Protein AF-A0A2X1NE59-F1 (afdb_monomer_lite)

pLDDT: mean 74.09, std 20.2, range [40.03, 96.31]

Structure (mmCIF, N/CA/C/O backbone):
data_AF-A0A2X1NE59-F1
#
_entry.id   AF-A0A2X1NE59-F1
#
loop_
_atom_site.group_PDB
_atom_site.id
_atom_site.type_symbol
_atom_site.label_atom_id
_atom_site.label_alt_id
_atom_site.label_comp_id
_atom_site.label_asym_id
_atom_site.label_entity_id
_atom_site.label_seq_id
_atom_site.pdbx_PDB_ins_code
_atom_site.Cartn_x
_atom_site.Cartn_y
_atom_site.Cartn_z
_atom_site.occupancy
_atom_site.B_iso_or_equiv
_atom_site.auth_seq_id
_atom_site.auth_comp_id
_atom_site.auth_asym_id
_atom_site.auth_atom_id
_atom_site.pdbx_PDB_model_num
ATOM 1 N N . MET A 1 1 ? 10.593 5.661 -18.685 1.00 69.38 1 MET A N 1
ATOM 2 C CA . MET A 1 1 ? 10.863 4.238 -18.380 1.00 69.38 1 MET A CA 1
ATOM 3 C C . MET A 1 1 ? 9.659 3.427 -18.828 1.00 69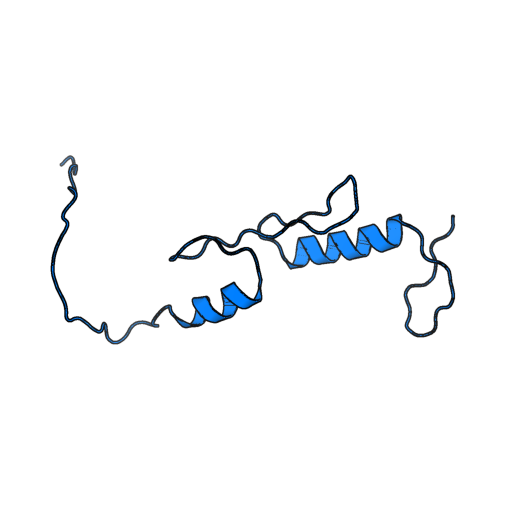.38 1 MET A C 1
ATOM 5 O O . MET A 1 1 ? 8.545 3.871 -18.578 1.00 69.38 1 MET A O 1
ATOM 9 N N . LYS A 1 2 ? 9.851 2.296 -19.514 1.00 86.00 2 LYS A N 1
ATOM 10 C CA . LYS A 1 2 ? 8.751 1.363 -19.815 1.00 86.00 2 LYS A CA 1
ATOM 11 C C . LYS A 1 2 ? 8.430 0.547 -18.555 1.00 86.00 2 LYS A C 1
ATOM 13 O O . LYS A 1 2 ? 9.288 0.409 -17.685 1.00 86.00 2 LYS A O 1
ATOM 18 N N . ASN A 1 3 ? 7.212 0.029 -18.447 1.00 93.06 3 ASN A N 1
ATOM 19 C CA . ASN A 1 3 ? 6.868 -0.923 -17.394 1.00 93.06 3 ASN A CA 1
ATOM 20 C C . ASN A 1 3 ? 7.511 -2.282 -17.690 1.00 93.06 3 ASN A C 1
ATOM 22 O O . ASN A 1 3 ? 7.384 -2.782 -18.812 1.00 93.06 3 ASN A O 1
ATOM 26 N N . GLY A 1 4 ? 8.166 -2.869 -16.690 1.00 94.75 4 GLY A N 1
ATOM 27 C CA . GLY A 1 4 ? 8.611 -4.259 -16.744 1.00 94.75 4 GLY A CA 1
ATOM 28 C C . GLY A 1 4 ? 7.432 -5.221 -16.608 1.00 94.75 4 GLY A C 1
ATOM 29 O O . GLY A 1 4 ? 6.401 -4.871 -16.028 1.00 94.75 4 GLY A O 1
ATOM 30 N N . ALA A 1 5 ? 7.533 -6.434 -17.142 1.00 95.19 5 ALA A N 1
ATOM 31 C CA . ALA A 1 5 ? 6.472 -7.422 -16.978 1.00 95.19 5 ALA A CA 1
ATOM 32 C C . ALA A 1 5 ? 6.383 -7.928 -15.523 1.00 95.19 5 ALA A C 1
ATOM 34 O O . ALA A 1 5 ? 7.392 -8.293 -14.924 1.00 95.19 5 ALA A O 1
ATOM 35 N N . ILE A 1 6 ? 5.166 -8.007 -14.969 1.00 92.62 6 ILE A N 1
ATOM 36 C CA . ILE A 1 6 ? 4.896 -8.613 -13.653 1.00 92.62 6 ILE A CA 1
ATOM 37 C C . ILE A 1 6 ? 4.422 -10.054 -13.890 1.00 92.62 6 ILE A C 1
ATOM 39 O O . ILE A 1 6 ? 3.231 -10.309 -14.064 1.00 92.62 6 ILE A O 1
ATOM 43 N N . LYS A 1 7 ? 5.377 -10.986 -13.971 1.00 95.25 7 LYS A N 1
ATOM 44 C CA . LYS A 1 7 ? 5.176 -12.437 -14.158 1.00 95.25 7 LYS A CA 1
ATOM 45 C C . LYS A 1 7 ? 6.321 -13.213 -13.499 1.00 95.25 7 LYS A C 1
ATOM 47 O O . LYS A 1 7 ? 7.386 -12.647 -1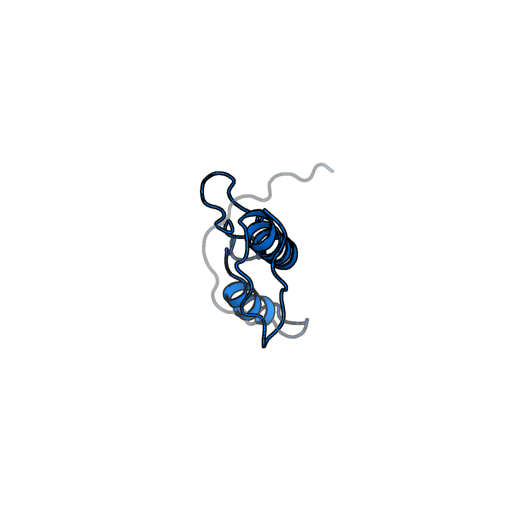3.272 1.00 95.25 7 LYS A O 1
ATOM 52 N N . SER A 1 8 ? 6.099 -14.486 -13.173 1.00 95.56 8 SER A N 1
ATOM 53 C CA . SER A 1 8 ? 6.999 -15.311 -12.340 1.00 95.56 8 SER A CA 1
ATOM 54 C C . SER A 1 8 ? 8.406 -15.532 -12.907 1.00 95.56 8 SER A C 1
ATOM 56 O O . SER A 1 8 ? 9.327 -15.841 -12.166 1.00 95.56 8 SER A O 1
ATOM 58 N N . ASP A 1 9 ? 8.561 -15.401 -14.215 1.00 96.31 9 ASP A N 1
ATOM 59 C CA . ASP A 1 9 ? 9.767 -15.635 -15.014 1.00 96.31 9 ASP A CA 1
ATOM 60 C C . ASP A 1 9 ? 10.269 -14.338 -15.685 1.00 96.31 9 ASP A C 1
ATOM 62 O O . ASP A 1 9 ? 11.002 -14.378 -16.671 1.00 96.31 9 ASP A O 1
ATOM 66 N N . SER A 1 10 ? 9.822 -13.173 -15.203 1.00 94.81 10 SER A N 1
ATOM 67 C CA . SER A 1 10 ? 10.286 -11.875 -15.694 1.00 94.81 10 SER A CA 1
ATOM 68 C C . SER A 1 10 ? 11.633 -11.503 -15.086 1.00 94.81 10 SER A C 1
ATOM 70 O O . SER A 1 10 ? 11.816 -11.587 -13.873 1.00 94.81 10 SER A O 1
ATOM 72 N N . TYR A 1 11 ? 12.533 -11.004 -15.928 1.00 95.06 11 TYR A N 1
ATOM 73 C CA . TYR A 1 11 ? 13.786 -10.365 -15.516 1.00 95.06 11 TYR A CA 1
ATOM 74 C C . TYR A 1 11 ? 13.785 -8.860 -15.818 1.00 95.06 11 TYR A C 1
ATOM 76 O O . TYR A 1 11 ? 14.817 -8.200 -15.699 1.00 95.06 11 TYR A O 1
ATOM 84 N N . ASP A 1 12 ? 12.636 -8.311 -16.227 1.00 95.69 12 ASP A N 1
ATOM 85 C CA . ASP A 1 12 ? 12.507 -6.888 -16.512 1.00 95.69 12 ASP A CA 1
ATOM 86 C C . ASP A 1 12 ? 12.632 -6.074 -15.220 1.00 95.69 12 ASP A C 1
ATOM 88 O O . ASP A 1 12 ? 12.012 -6.387 -14.200 1.00 95.69 12 ASP A O 1
ATOM 92 N N . ALA A 1 13 ? 13.368 -4.965 -15.280 1.00 93.69 13 ALA A N 1
ATOM 93 C CA . ALA A 1 13 ? 13.358 -3.991 -14.199 1.00 93.69 13 ALA A CA 1
ATOM 94 C C . ALA A 1 13 ? 11.954 -3.376 -14.042 1.00 93.69 13 ALA A C 1
ATOM 96 O O . ALA A 1 13 ? 11.319 -2.977 -15.023 1.00 93.69 13 ALA A O 1
ATOM 97 N N . ILE A 1 14 ? 11.488 -3.257 -12.798 1.00 94.06 14 ILE A N 1
ATOM 98 C CA . ILE A 1 14 ? 10.252 -2.541 -12.462 1.00 94.06 14 ILE A CA 1
ATOM 99 C C . ILE A 1 14 ? 10.548 -1.069 -12.171 1.00 94.06 14 ILE A C 1
ATOM 101 O O . ILE A 1 14 ? 11.634 -0.716 -11.714 1.00 94.06 14 ILE A O 1
ATOM 105 N N . ASN A 1 15 ? 9.567 -0.199 -12.405 1.00 93.00 15 ASN A N 1
ATOM 106 C CA . ASN A 1 15 ? 9.645 1.208 -12.010 1.00 93.00 15 ASN A CA 1
ATOM 107 C C . ASN A 1 15 ? 8.736 1.520 -10.806 1.00 93.00 15 ASN A C 1
ATOM 109 O O . ASN A 1 15 ? 7.863 0.729 -10.443 1.00 93.00 15 ASN A O 1
ATOM 113 N N . GLY A 1 16 ? 8.912 2.706 -10.213 1.00 92.25 16 GLY A N 1
ATOM 114 C CA . GLY A 1 16 ? 8.178 3.122 -9.012 1.00 92.25 16 GLY A CA 1
ATOM 115 C C . GLY A 1 16 ? 6.653 3.124 -9.165 1.00 92.25 16 GLY A C 1
ATOM 116 O O . GLY A 1 16 ? 5.957 2.767 -8.222 1.00 92.25 16 GLY A O 1
ATOM 117 N N . SER A 1 17 ? 6.113 3.424 -10.353 1.00 93.25 17 SER A N 1
ATOM 118 C CA . SER A 1 17 ? 4.656 3.409 -10.577 1.00 93.25 17 SER A CA 1
ATOM 119 C C . SER A 1 17 ? 4.059 2.003 -10.485 1.00 93.25 17 SER A C 1
ATOM 121 O O . SER A 1 17 ? 2.931 1.831 -10.028 1.00 93.25 17 SER A O 1
ATOM 123 N N . GLN A 1 18 ? 4.832 0.982 -10.864 1.00 94.94 18 GLN A N 1
ATOM 124 C CA . GLN A 1 18 ? 4.408 -0.412 -10.762 1.00 94.94 18 GLN A CA 1
ATOM 125 C C . GLN A 1 18 ? 4.406 -0.886 -9.313 1.00 94.94 18 GLN A C 1
ATOM 127 O O . GLN A 1 18 ? 3.459 -1.548 -8.892 1.00 94.94 18 GLN A O 1
ATOM 132 N N . LEU A 1 19 ? 5.436 -0.513 -8.546 1.00 94.31 19 LEU A N 1
ATOM 133 C CA . LEU A 1 19 ? 5.481 -0.794 -7.114 1.00 94.31 19 LEU A CA 1
ATOM 134 C C . LEU A 1 19 ? 4.337 -0.076 -6.384 1.00 94.31 19 LEU A C 1
ATOM 136 O O . LEU A 1 19 ? 3.611 -0.709 -5.622 1.00 94.31 19 LEU A O 1
ATOM 140 N N . TYR A 1 20 ? 4.107 1.203 -6.697 1.00 94.50 20 TYR A N 1
ATOM 141 C CA . TYR A 1 20 ? 3.006 1.988 -6.140 1.00 94.50 20 TYR A CA 1
ATOM 142 C C . TYR A 1 20 ? 1.638 1.361 -6.432 1.00 94.50 20 TYR A C 1
ATOM 144 O O . TYR A 1 20 ? 0.821 1.234 -5.527 1.00 94.50 20 TYR A O 1
ATOM 152 N N . ALA A 1 21 ? 1.386 0.911 -7.667 1.00 94.38 21 ALA A N 1
ATOM 153 C CA . ALA A 1 21 ? 0.121 0.270 -8.027 1.00 94.38 21 ALA A CA 1
ATOM 154 C C . ALA A 1 21 ? -0.147 -1.007 -7.207 1.00 94.38 21 ALA A C 1
ATOM 156 O O . ALA A 1 21 ? -1.289 -1.274 -6.825 1.00 94.38 21 ALA A O 1
ATOM 157 N N . ILE A 1 22 ? 0.898 -1.784 -6.899 1.00 94.19 22 ILE A N 1
ATOM 158 C CA . ILE A 1 22 ? 0.784 -2.944 -6.009 1.00 94.19 22 ILE A CA 1
ATOM 159 C C . ILE A 1 22 ? 0.476 -2.483 -4.580 1.00 94.19 22 ILE A C 1
ATOM 161 O O . ILE A 1 22 ? -0.492 -2.981 -4.000 1.00 94.19 22 ILE A O 1
ATOM 165 N N . SER A 1 23 ? 1.227 -1.521 -4.034 1.00 94.62 23 SER A N 1
ATOM 166 C CA . SER A 1 23 ? 0.998 -0.972 -2.687 1.00 94.62 23 SER A CA 1
ATOM 167 C C . SER A 1 23 ? -0.416 -0.401 -2.521 1.00 94.62 23 SER A C 1
ATOM 169 O O . SER A 1 23 ? -1.086 -0.699 -1.535 1.00 94.62 23 SER A O 1
ATOM 171 N N . ASP A 1 24 ? -0.919 0.334 -3.514 1.00 93.88 24 ASP A N 1
ATOM 172 C CA . ASP A 1 24 ? -2.279 0.884 -3.538 1.00 93.88 24 ASP A CA 1
ATOM 173 C C . ASP A 1 24 ? -3.334 -0.227 -3.582 1.00 93.88 24 ASP A C 1
ATOM 175 O O . ASP A 1 24 ? -4.316 -0.197 -2.837 1.00 93.88 24 ASP A O 1
ATOM 179 N N . SER A 1 25 ? -3.100 -1.276 -4.379 1.00 94.31 25 SER A N 1
ATOM 180 C CA . SER A 1 25 ? -3.985 -2.444 -4.396 1.00 94.31 25 SER A CA 1
ATOM 181 C C . SER A 1 25 ? -4.057 -3.137 -3.029 1.00 94.31 25 SER A C 1
ATOM 183 O O . SER A 1 25 ? -5.133 -3.579 -2.618 1.00 94.31 25 SER A O 1
ATOM 185 N N . VAL A 1 26 ? -2.936 -3.205 -2.301 1.00 93.00 26 VAL A N 1
ATOM 186 C CA . VAL A 1 26 ? -2.864 -3.783 -0.955 1.00 93.00 26 VAL A CA 1
ATOM 187 C C . VAL A 1 26 ? -3.586 -2.885 0.043 1.00 93.00 26 VAL A C 1
ATOM 189 O O . VAL A 1 26 ? -4.449 -3.380 0.763 1.00 93.00 26 VAL A O 1
ATOM 192 N N . ALA A 1 27 ? -3.317 -1.578 0.048 1.00 90.94 27 ALA A N 1
ATOM 193 C CA . ALA A 1 27 ? -3.981 -0.610 0.920 1.00 90.94 27 ALA A CA 1
ATOM 194 C C . ALA A 1 27 ? -5.512 -0.651 0.757 1.00 90.94 27 ALA A C 1
ATOM 196 O O . ALA A 1 27 ? -6.245 -0.792 1.738 1.00 90.94 27 ALA A O 1
ATOM 197 N N . LYS A 1 28 ? -6.003 -0.674 -0.490 1.00 89.81 28 LYS A N 1
ATOM 198 C CA . LYS A 1 28 ? -7.435 -0.816 -0.809 1.00 89.81 28 LYS A CA 1
ATOM 199 C C . LYS A 1 28 ? -8.034 -2.128 -0.306 1.00 89.81 28 LYS A C 1
ATOM 201 O O . LYS A 1 28 ? -9.179 -2.144 0.141 1.00 89.81 28 LYS A O 1
ATOM 206 N N . ARG A 1 29 ? -7.278 -3.229 -0.370 1.00 88.62 29 ARG A N 1
ATOM 207 C CA . ARG A 1 29 ? -7.712 -4.549 0.122 1.00 88.62 29 ARG A CA 1
ATOM 208 C C . ARG A 1 29 ? -7.691 -4.655 1.645 1.00 88.62 29 ARG A C 1
ATOM 210 O O . ARG A 1 29 ? -8.520 -5.373 2.197 1.00 88.62 29 ARG A O 1
ATOM 217 N N . LEU A 1 30 ? -6.775 -3.959 2.318 1.00 88.62 30 LEU A N 1
ATOM 218 C CA . LEU A 1 30 ? -6.797 -3.815 3.774 1.00 88.62 30 LEU A CA 1
ATOM 219 C C . LEU A 1 30 ? -8.009 -2.969 4.200 1.00 88.62 30 LEU A C 1
ATOM 221 O O . LEU A 1 30 ? -8.736 -3.340 5.119 1.00 88.62 30 LEU A O 1
ATOM 225 N N . GLY A 1 31 ? -8.295 -1.876 3.491 1.00 85.12 31 GLY A N 1
ATOM 226 C CA . GLY A 1 31 ? -9.393 -0.978 3.838 1.00 85.12 31 GLY A CA 1
ATOM 227 C C . GLY A 1 31 ? -9.130 -0.261 5.165 1.00 85.12 31 GLY A C 1
ATOM 228 O O . GLY A 1 31 ? -7.985 -0.020 5.535 1.00 85.12 31 GLY A O 1
ATOM 229 N N . GLY A 1 32 ? -10.181 0.135 5.888 1.00 84.75 32 GLY A N 1
ATOM 230 C CA . GLY A 1 32 ? -10.025 0.800 7.192 1.00 84.75 32 GLY A CA 1
ATOM 231 C C . GLY A 1 32 ? -9.248 2.124 7.144 1.00 84.75 32 GLY A C 1
ATOM 232 O O . GLY A 1 32 ? -8.678 2.522 8.151 1.00 84.75 32 GLY A O 1
ATOM 233 N N . GLY A 1 33 ? -9.183 2.789 5.987 1.00 88.81 33 GLY A N 1
ATOM 234 C CA . GLY A 1 33 ? -8.403 4.018 5.808 1.00 88.81 33 GLY A CA 1
ATOM 235 C C . GLY A 1 33 ? -6.907 3.808 5.553 1.00 88.81 33 GLY A C 1
ATOM 236 O O . GLY A 1 33 ? -6.180 4.794 5.530 1.00 88.81 33 GLY A O 1
ATOM 237 N N . ALA A 1 34 ? -6.444 2.569 5.340 1.00 92.12 34 ALA A N 1
ATOM 238 C CA . ALA A 1 34 ? -5.089 2.327 4.848 1.00 92.12 34 ALA A CA 1
ATOM 239 C C . ALA A 1 34 ? -4.887 2.989 3.476 1.00 92.12 34 ALA A C 1
ATOM 241 O O . ALA A 1 34 ? -5.744 2.891 2.594 1.00 92.12 34 ALA A O 1
ATOM 242 N N . ALA A 1 35 ? -3.737 3.630 3.299 1.00 94.00 35 ALA A N 1
ATOM 243 C CA . ALA A 1 35 ? -3.338 4.328 2.084 1.00 94.00 35 ALA A CA 1
ATOM 244 C C . ALA A 1 35 ? -1.837 4.144 1.838 1.00 94.00 35 ALA A C 1
ATOM 246 O O . ALA A 1 35 ? -1.107 3.723 2.731 1.00 94.00 35 ALA A O 1
ATOM 247 N N . VAL A 1 36 ? -1.379 4.451 0.628 1.00 94.12 36 VAL A N 1
ATOM 248 C CA . VAL A 1 36 ? 0.057 4.528 0.341 1.00 94.12 36 VAL A CA 1
ATOM 249 C C . VAL A 1 36 ? 0.559 5.903 0.762 1.00 94.12 36 VAL A C 1
ATOM 251 O O . VAL A 1 36 ? -0.015 6.910 0.344 1.00 94.12 36 VAL A O 1
ATOM 254 N N . ASP A 1 37 ? 1.596 5.936 1.589 1.00 93.00 37 ASP A N 1
ATOM 255 C CA . ASP A 1 37 ? 2.300 7.153 1.966 1.00 93.00 37 ASP A CA 1
ATOM 256 C C . ASP A 1 37 ? 2.992 7.763 0.737 1.00 93.00 37 ASP A C 1
ATOM 258 O O . ASP A 1 37 ? 3.563 7.053 -0.098 1.00 93.00 37 ASP A O 1
ATOM 262 N N . VAL A 1 38 ? 2.876 9.080 0.585 1.00 90.06 38 VAL A N 1
ATOM 263 C CA . VAL A 1 38 ? 3.343 9.794 -0.611 1.00 90.06 38 VAL A CA 1
ATOM 264 C C . VAL A 1 38 ? 4.852 10.013 -0.621 1.00 90.06 38 VAL A C 1
ATOM 266 O O . VAL A 1 38 ? 5.415 10.198 -1.700 1.00 90.06 38 VAL A O 1
ATOM 269 N N . ASP A 1 39 ? 5.491 9.979 0.547 1.00 89.81 39 ASP A N 1
ATOM 270 C CA . ASP A 1 39 ? 6.900 10.318 0.705 1.00 89.81 39 ASP A CA 1
ATOM 271 C C . ASP A 1 39 ? 7.793 9.084 0.524 1.00 89.81 39 ASP A C 1
ATOM 273 O O . ASP A 1 39 ? 8.854 9.174 -0.098 1.00 89.81 39 ASP A O 1
ATOM 277 N N . ASP A 1 40 ? 7.358 7.918 1.017 1.00 89.88 40 ASP A N 1
ATOM 278 C CA . ASP A 1 40 ? 8.170 6.692 1.012 1.00 89.88 40 ASP A CA 1
ATOM 279 C C . ASP A 1 40 ? 7.504 5.457 0.372 1.00 89.88 40 ASP A C 1
ATOM 281 O O . ASP A 1 40 ? 8.163 4.433 0.162 1.00 89.88 40 ASP A O 1
ATOM 285 N N . GLY A 1 41 ? 6.221 5.537 0.003 1.00 88.69 41 GLY A N 1
ATOM 286 C CA . GLY A 1 41 ? 5.489 4.436 -0.628 1.00 88.69 41 GLY A CA 1
ATOM 287 C C . GLY A 1 41 ? 5.084 3.304 0.324 1.00 88.69 41 GLY A C 1
ATOM 288 O O . GLY A 1 41 ? 4.635 2.248 -0.143 1.00 88.69 41 GLY A O 1
ATOM 289 N N . THR A 1 42 ? 5.234 3.490 1.639 1.00 92.81 42 THR A N 1
ATOM 290 C CA . THR A 1 42 ? 4.768 2.533 2.649 1.00 92.81 42 THR A CA 1
ATOM 291 C C . THR A 1 42 ? 3.242 2.498 2.720 1.00 92.81 42 THR A C 1
ATOM 293 O O . THR A 1 42 ? 2.551 3.420 2.298 1.00 92.81 42 THR A O 1
ATOM 296 N N . VAL A 1 43 ? 2.674 1.399 3.227 1.00 92.75 43 VAL A N 1
ATOM 297 C CA . VAL A 1 43 ? 1.223 1.296 3.441 1.00 92.75 43 VAL A CA 1
ATOM 298 C C . VAL A 1 43 ? 0.909 1.701 4.876 1.00 92.75 43 VAL A C 1
ATOM 300 O O . VAL A 1 43 ? 1.331 1.028 5.819 1.00 92.75 43 VAL A O 1
ATOM 303 N N . THR A 1 44 ? 0.145 2.779 5.042 1.00 92.69 44 THR A N 1
ATOM 304 C CA . THR A 1 44 ? -0.305 3.252 6.350 1.00 92.69 44 THR A CA 1
ATOM 305 C C . THR A 1 44 ? -1.230 2.232 7.002 1.00 92.69 44 THR A C 1
ATOM 307 O O . THR A 1 44 ? -1.972 1.491 6.345 1.00 92.69 44 THR A O 1
ATOM 310 N N . ALA A 1 45 ? -1.163 2.158 8.329 1.00 86.94 45 ALA A N 1
ATOM 311 C CA . ALA A 1 45 ? -1.885 1.133 9.055 1.00 86.94 45 ALA A CA 1
ATOM 312 C C . ALA A 1 45 ? -3.409 1.351 8.934 1.00 86.94 45 ALA A C 1
ATOM 314 O O . ALA A 1 45 ? -3.889 2.462 9.176 1.00 86.94 45 ALA A O 1
ATOM 315 N N . PRO A 1 46 ? -4.194 0.306 8.611 1.00 85.94 46 PRO A N 1
ATOM 316 C CA . PRO A 1 46 ? -5.647 0.407 8.617 1.00 85.94 46 PRO A CA 1
ATOM 317 C C . PRO A 1 46 ? -6.149 0.678 10.038 1.00 85.94 46 PRO A C 1
ATOM 319 O O . PRO A 1 46 ? -5.493 0.336 11.014 1.00 85.94 46 PRO A O 1
ATOM 322 N N . THR A 1 47 ? -7.352 1.217 10.176 1.00 84.38 47 THR A N 1
ATOM 323 C CA . THR A 1 47 ? -8.069 1.312 11.448 1.00 84.38 47 THR A CA 1
ATOM 324 C C . THR A 1 47 ? -9.355 0.505 11.371 1.00 84.38 47 THR A C 1
ATOM 326 O O . THR A 1 47 ? -10.293 0.829 10.643 1.00 84.38 47 THR A O 1
ATOM 329 N N . TYR A 1 48 ? -9.421 -0.555 12.169 1.00 79.75 48 TYR A N 1
ATOM 330 C CA . TYR A 1 48 ? -10.619 -1.357 12.368 1.00 79.75 48 TYR A CA 1
ATOM 331 C C . TYR A 1 48 ? -11.205 -1.038 13.737 1.00 79.75 48 TYR A C 1
ATOM 333 O O . TYR A 1 48 ? -10.640 -1.407 14.769 1.00 79.75 48 TYR A O 1
ATOM 341 N N . ASN A 1 49 ? -12.352 -0.367 13.754 1.00 74.88 49 ASN A N 1
ATOM 342 C CA . ASN A 1 49 ? -13.080 -0.102 14.987 1.00 74.88 49 ASN A CA 1
ATOM 343 C C . ASN A 1 49 ? -13.823 -1.366 15.414 1.00 74.88 49 ASN A C 1
ATOM 345 O O . ASN A 1 49 ? -14.761 -1.813 14.754 1.00 74.88 49 ASN A O 1
ATOM 349 N N . LEU A 1 50 ? -13.367 -1.962 16.512 1.00 70.62 50 LEU A N 1
ATOM 350 C CA . LEU A 1 50 ? -13.991 -3.124 17.126 1.00 70.62 50 LEU A CA 1
ATOM 351 C C . LEU A 1 50 ? -14.638 -2.707 18.447 1.00 70.62 50 LEU A C 1
ATOM 353 O O . LEU A 1 50 ? -14.247 -1.722 19.070 1.00 70.62 50 LEU A O 1
ATOM 357 N N . LYS A 1 51 ? -15.601 -3.499 18.920 1.00 64.94 51 LYS A N 1
ATOM 358 C CA . LYS A 1 51 ? -16.359 -3.212 20.149 1.00 64.94 51 LYS A CA 1
ATOM 359 C C . LYS A 1 51 ? -15.484 -3.113 21.421 1.00 64.94 51 LYS A C 1
ATOM 361 O O . LYS A 1 51 ? -15.950 -2.592 22.423 1.00 64.94 51 LYS A O 1
ATOM 366 N N . ASN A 1 52 ? -14.220 -3.550 21.375 1.00 68.50 52 ASN A N 1
ATOM 367 C CA . ASN A 1 52 ? -13.249 -3.467 22.480 1.00 68.50 52 ASN A CA 1
ATOM 368 C C . ASN A 1 52 ? -11.996 -2.643 22.128 1.00 68.50 52 ASN A C 1
ATOM 370 O O . ASN A 1 52 ? -10.902 -2.944 22.612 1.00 68.50 52 ASN A O 1
ATOM 374 N N . GLY A 1 53 ? -12.154 -1.651 21.249 1.00 70.56 53 GLY A N 1
ATOM 375 C CA . GLY A 1 53 ? -11.110 -0.708 20.848 1.00 70.56 53 GLY A CA 1
ATOM 376 C C . GLY A 1 53 ? -10.630 -0.887 19.408 1.00 70.56 53 GLY A C 1
ATOM 377 O O . GLY A 1 53 ? -10.856 -1.921 18.773 1.00 70.56 53 GLY A O 1
ATOM 378 N N . SER A 1 54 ? -9.959 0.140 18.892 1.00 73.88 54 SER A N 1
ATOM 379 C CA . SER A 1 54 ? -9.434 0.170 17.526 1.00 73.88 54 SER A CA 1
ATOM 380 C C . SER A 1 54 ? -8.219 -0.746 17.371 1.00 73.88 54 SER A C 1
ATOM 382 O O . SER A 1 54 ? -7.375 -0.851 18.264 1.00 73.88 54 SER A O 1
ATOM 384 N N . LYS A 1 55 ? -8.135 -1.435 16.232 1.00 79.31 55 LYS A N 1
ATOM 385 C CA . LYS A 1 55 ? -7.018 -2.314 15.861 1.00 79.31 55 LYS A CA 1
ATOM 386 C C . LYS A 1 55 ? -6.475 -1.927 14.500 1.00 79.31 55 LYS A C 1
ATOM 388 O O . LYS A 1 55 ? -7.242 -1.539 13.627 1.00 79.31 55 LYS A O 1
ATOM 393 N N . ASN A 1 56 ? -5.176 -2.120 14.312 1.00 82.19 56 ASN A N 1
ATOM 394 C CA . ASN A 1 56 ? -4.464 -1.705 13.108 1.00 82.19 56 ASN A CA 1
ATOM 395 C C . ASN A 1 56 ? -3.845 -2.851 12.297 1.00 82.19 56 ASN A C 1
ATOM 397 O O . ASN A 1 56 ? -3.025 -2.630 11.413 1.00 82.19 56 ASN A O 1
ATOM 401 N N . ASN A 1 57 ? -4.248 -4.090 12.586 1.00 76.69 57 ASN A N 1
ATOM 402 C CA . ASN A 1 57 ? -3.777 -5.278 11.884 1.00 76.69 57 ASN A CA 1
ATOM 403 C C . ASN A 1 57 ? -4.918 -6.274 11.634 1.00 76.69 57 ASN A C 1
ATOM 405 O O . ASN A 1 57 ? -5.791 -6.468 12.487 1.00 76.69 57 ASN A O 1
ATOM 409 N N . VAL A 1 58 ? -4.867 -6.967 10.494 1.00 73.44 58 VAL A N 1
ATOM 410 C CA . VAL A 1 58 ? -5.882 -7.946 10.067 1.00 73.44 58 VAL A CA 1
ATOM 411 C C . VAL A 1 58 ? -5.966 -9.162 10.997 1.00 73.44 58 VAL A C 1
ATOM 413 O O . VAL A 1 58 ? -7.063 -9.648 11.275 1.00 73.44 58 VAL A O 1
ATOM 416 N N . GLY A 1 59 ? -4.837 -9.607 11.563 1.00 69.44 59 GLY A N 1
ATOM 417 C CA . GLY A 1 59 ? -4.799 -10.746 12.491 1.00 69.44 59 GLY A CA 1
ATOM 418 C C . GLY A 1 59 ? -5.547 -10.483 13.804 1.00 69.44 59 GLY A C 1
ATOM 419 O O . GLY A 1 59 ? -6.166 -11.384 14.368 1.00 69.44 59 GLY A O 1
ATOM 420 N N . LEU A 1 60 ? -5.582 -9.225 14.253 1.00 59.53 60 LEU A N 1
ATOM 421 C CA . LEU A 1 60 ? -6.278 -8.826 15.481 1.00 59.53 60 LEU A CA 1
ATOM 422 C C . LEU A 1 60 ? -7.801 -8.733 15.291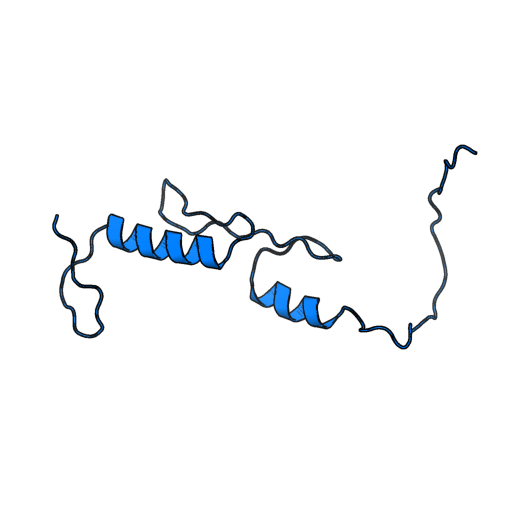 1.00 59.53 60 LEU A C 1
ATOM 424 O O . LEU A 1 6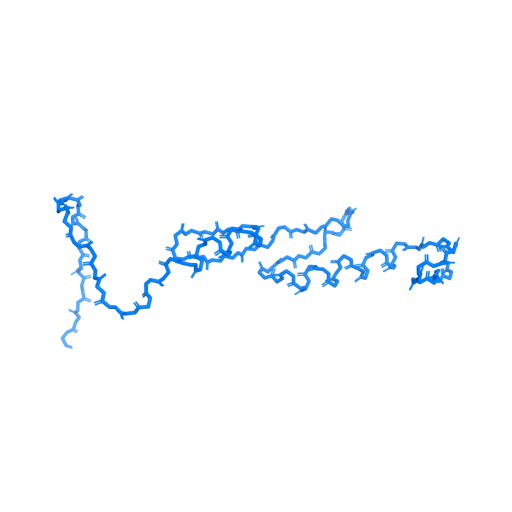0 ? -8.545 -8.874 16.262 1.00 59.53 60 LEU A O 1
ATOM 428 N N . ARG A 1 61 ? -8.278 -8.549 14.051 1.00 53.75 61 ARG A N 1
ATOM 429 C CA . ARG A 1 61 ? -9.709 -8.603 13.713 1.00 53.75 61 ARG A CA 1
ATOM 430 C C . ARG A 1 61 ? -10.251 -10.032 13.801 1.00 53.75 61 ARG A C 1
ATOM 432 O O . ARG A 1 61 ? -11.347 -10.212 14.323 1.00 53.75 61 ARG A O 1
ATOM 439 N N . SER A 1 62 ? -9.483 -11.035 13.361 1.00 54.59 62 SER A N 1
ATOM 440 C CA . SER A 1 62 ? -9.909 -12.447 13.373 1.00 54.59 62 SER A CA 1
ATOM 441 C C . SER A 1 62 ? -10.037 -13.011 14.796 1.00 54.59 62 SER A C 1
ATOM 443 O O . SER A 1 62 ? -11.048 -13.624 15.134 1.00 54.59 62 SER A O 1
ATOM 445 N N . LEU A 1 63 ? -9.087 -12.686 15.684 1.00 52.56 63 LEU A N 1
ATOM 446 C CA . LEU A 1 63 ? -9.134 -13.113 17.091 1.00 52.56 63 LEU A CA 1
ATOM 447 C C . LEU A 1 63 ? -10.283 -12.457 17.888 1.00 52.56 63 LEU A C 1
ATOM 449 O O . LEU A 1 63 ? -10.711 -12.984 18.915 1.00 52.56 63 LEU A O 1
ATOM 453 N N . TYR A 1 64 ? -10.797 -11.312 17.425 1.00 51.84 64 TYR A N 1
ATOM 454 C CA . TYR A 1 64 ? -11.852 -10.566 18.113 1.00 51.84 64 TYR A CA 1
ATOM 455 C C . TYR A 1 64 ? -13.259 -10.791 17.526 1.00 51.84 64 TYR A C 1
ATOM 457 O O . TYR A 1 64 ? -14.232 -10.784 18.280 1.00 51.84 64 TYR A O 1
ATOM 465 N N . LEU A 1 65 ? -13.395 -11.082 16.223 1.00 54.00 65 LEU A N 1
ATOM 466 C CA . LEU A 1 65 ? -14.689 -11.460 15.625 1.00 54.00 65 LEU A CA 1
ATOM 467 C C . LEU A 1 65 ? -15.191 -12.842 16.085 1.00 54.00 65 LEU A C 1
ATOM 469 O O . LEU A 1 65 ? -16.381 -13.122 15.984 1.00 54.00 65 LEU A O 1
ATOM 473 N N . MET A 1 66 ? -14.319 -13.676 16.660 1.00 52.59 66 MET A N 1
ATOM 474 C CA . MET A 1 66 ? -14.691 -14.944 17.304 1.00 52.59 66 MET A CA 1
ATOM 475 C C . MET A 1 66 ? -15.337 -14.779 18.698 1.00 52.59 66 MET A C 1
ATOM 477 O O . MET A 1 66 ? -15.695 -15.778 19.316 1.00 52.59 66 MET A O 1
ATOM 481 N N . LYS A 1 67 ? -15.498 -13.549 19.222 1.00 51.28 67 LYS A N 1
ATOM 482 C CA . LYS A 1 67 ? -16.038 -13.288 20.578 1.00 51.28 67 LYS A CA 1
ATOM 483 C C . LYS A 1 67 ? -17.312 -12.450 20.628 1.00 51.28 67 LYS A C 1
ATOM 485 O O . LYS A 1 67 ? -17.698 -11.986 21.698 1.00 51.28 67 LYS A O 1
ATOM 490 N N . THR A 1 68 ? -18.032 -12.335 19.517 1.00 54.00 68 THR A N 1
ATOM 491 C CA . THR A 1 68 ? -19.477 -12.090 19.599 1.00 54.00 68 THR A CA 1
ATOM 492 C C . THR A 1 68 ? -20.162 -13.427 19.877 1.00 54.00 68 THR A C 1
ATOM 494 O O . THR A 1 68 ? -20.224 -14.240 18.957 1.00 54.00 68 THR A O 1
ATOM 497 N N . PRO A 1 69 ? -20.659 -13.712 21.102 1.00 52.12 69 PRO A N 1
ATOM 498 C CA . PRO A 1 69 ? -21.525 -14.865 21.282 1.00 52.12 69 PRO A CA 1
ATOM 499 C C . PRO A 1 69 ? -22.741 -14.677 20.370 1.00 52.12 69 PRO A C 1
ATOM 501 O O . PRO A 1 69 ? -23.524 -13.742 20.549 1.00 52.12 69 PRO A O 1
ATOM 504 N N . CYS A 1 70 ? -22.868 -15.553 19.371 1.00 49.31 70 CYS A N 1
ATOM 505 C CA . CYS A 1 70 ? -24.155 -15.868 18.770 1.00 49.31 70 CYS A CA 1
ATOM 506 C C . CYS A 1 70 ? -25.116 -16.186 19.932 1.00 49.31 70 CYS A C 1
ATOM 508 O O . CYS A 1 70 ? -24.753 -16.923 20.849 1.00 49.31 70 CYS A O 1
ATOM 510 N N . ASN A 1 71 ? -26.273 -15.525 19.956 1.00 48.75 71 ASN A N 1
ATOM 511 C CA . ASN A 1 71 ? -27.275 -15.577 21.022 1.00 48.75 71 ASN A CA 1
ATOM 512 C C . ASN A 1 71 ? -27.465 -16.976 21.637 1.00 48.75 71 ASN A C 1
ATOM 514 O O . ASN A 1 71 ? -27.923 -17.886 20.954 1.00 48.75 71 ASN A O 1
ATOM 518 N N . GLY A 1 72 ? -27.223 -17.117 22.946 1.00 50.47 72 GLY A N 1
ATOM 519 C CA . GLY A 1 72 ? -27.584 -18.344 23.663 1.00 50.47 72 GLY A CA 1
ATOM 520 C C . GLY A 1 72 ? -27.510 -18.255 25.182 1.00 50.47 72 GLY A C 1
ATOM 521 O O . GLY A 1 72 ? -28.533 -18.340 25.848 1.00 50.47 72 GLY A O 1
ATOM 522 N N . THR A 1 73 ? -26.333 -18.031 25.763 1.00 42.69 73 THR A N 1
ATOM 523 C CA . THR A 1 73 ? -26.180 -18.049 27.231 1.00 42.69 73 THR A CA 1
ATOM 524 C C . THR A 1 73 ? -25.124 -17.053 27.694 1.00 42.69 73 THR A C 1
ATOM 526 O O . THR A 1 73 ? -23.947 -17.172 27.363 1.00 42.69 73 THR A O 1
ATOM 529 N N . LYS A 1 74 ? -25.551 -16.044 28.465 1.00 51.12 74 LYS A N 1
ATOM 530 C CA . LYS A 1 74 ? -24.672 -15.057 29.111 1.00 51.12 74 LYS A CA 1
ATOM 531 C C . LYS A 1 74 ? -24.034 -15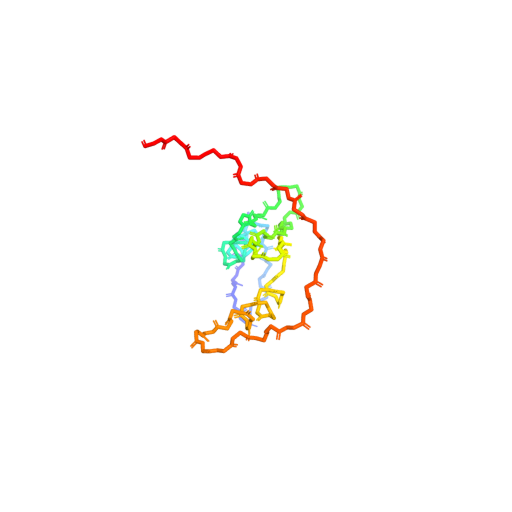.694 30.358 1.00 51.12 74 LYS A C 1
ATOM 533 O O . LYS A 1 74 ? -24.796 -16.053 31.256 1.00 51.12 74 LYS A O 1
ATOM 538 N N . PRO A 1 75 ? -22.702 -15.767 30.515 1.00 43.59 75 PRO A N 1
ATOM 539 C CA . PRO A 1 75 ? -22.135 -16.006 31.836 1.00 43.59 75 PRO A CA 1
ATOM 540 C C . PRO A 1 75 ? -22.215 -14.707 32.661 1.00 43.59 75 PRO A C 1
ATOM 542 O O . PRO A 1 75 ? -21.448 -13.769 32.454 1.00 43.59 75 PRO A O 1
ATOM 545 N N . LYS A 1 76 ? -23.190 -14.635 33.578 1.00 51.34 76 LYS A N 1
ATOM 546 C CA . LYS A 1 76 ? -23.182 -13.720 34.733 1.00 51.34 76 LYS A CA 1
ATOM 547 C C . LYS A 1 76 ? -22.457 -14.417 35.887 1.00 51.34 76 LYS A C 1
ATOM 549 O O . LYS A 1 76 ? -22.854 -15.533 36.198 1.00 51.34 76 LYS A O 1
ATOM 554 N N . ALA A 1 77 ? -21.513 -13.737 36.549 1.00 44.06 77 ALA A N 1
ATOM 555 C CA . ALA A 1 77 ? -21.381 -13.689 38.019 1.00 44.06 77 ALA A CA 1
ATOM 556 C C . ALA A 1 77 ? -20.086 -12.970 38.465 1.00 44.06 77 ALA A C 1
ATOM 558 O O . ALA A 1 77 ? -19.103 -13.623 38.791 1.00 44.06 77 ALA A O 1
ATOM 559 N N . ASN A 1 78 ? -20.100 -11.633 38.517 1.00 45.06 78 ASN A N 1
ATOM 560 C CA . ASN A 1 78 ? -19.558 -10.844 39.638 1.00 45.06 78 ASN A CA 1
ATOM 561 C C . ASN A 1 78 ? -19.837 -9.340 39.446 1.00 45.06 78 ASN A C 1
ATOM 563 O O . ASN A 1 78 ? -19.237 -8.617 38.661 1.00 45.06 78 ASN A O 1
ATOM 567 N N . THR A 1 79 ? -20.841 -8.908 40.190 1.00 47.56 79 THR A N 1
ATOM 568 C CA . THR A 1 79 ? -21.356 -7.556 40.383 1.00 47.56 79 THR A CA 1
ATOM 569 C C . THR A 1 79 ? -20.385 -6.720 41.231 1.00 47.56 79 THR A C 1
ATOM 571 O O . THR A 1 79 ? -20.009 -7.206 42.292 1.00 47.56 79 THR A O 1
ATOM 574 N N . ALA A 1 80 ? -20.044 -5.485 40.827 1.00 40.03 80 ALA A N 1
ATOM 575 C CA . ALA A 1 80 ? -20.081 -4.260 41.662 1.00 40.03 80 ALA A CA 1
ATOM 576 C C . ALA A 1 80 ? -19.223 -3.100 41.099 1.00 40.03 80 ALA A C 1
ATOM 578 O O . ALA A 1 80 ? -18.074 -3.305 40.731 1.00 40.03 80 ALA A O 1
ATOM 579 N N . LEU A 1 81 ? -19.792 -1.883 41.173 1.00 42.84 81 LEU A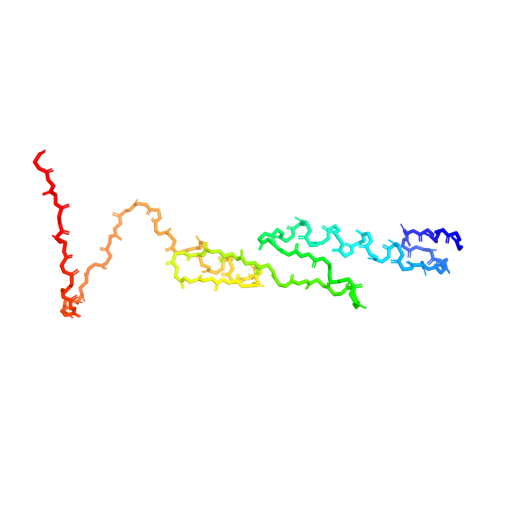 N 1
ATOM 580 C CA . LEU A 1 81 ? -19.171 -0.544 41.071 1.00 42.84 81 LEU A CA 1
ATOM 581 C C . LEU A 1 81 ? -18.596 -0.161 39.689 1.00 42.84 81 LEU A C 1
ATOM 583 O O . LEU A 1 81 ? -17.566 -0.661 39.273 1.00 42.84 81 LEU A O 1
ATOM 587 N N . LEU A 1 82 ? -19.183 0.752 38.910 1.00 43.81 82 LEU A N 1
ATOM 588 C CA . LEU A 1 82 ? -19.578 2.109 39.295 1.00 43.81 82 LEU A CA 1
ATOM 589 C C . LEU A 1 82 ? -20.690 2.625 38.358 1.00 43.81 82 LEU A C 1
ATOM 591 O O . LEU A 1 82 ? -20.558 2.592 37.136 1.00 43.81 82 LEU A O 1
ATOM 595 N N . MET A 1 83 ? -21.792 3.092 38.945 1.00 50.62 83 MET A N 1
ATOM 596 C CA . MET A 1 83 ? -22.865 3.809 38.256 1.00 50.62 83 MET A CA 1
ATOM 597 C C . MET A 1 83 ? -22.357 5.171 37.762 1.00 50.62 83 MET A C 1
ATOM 599 O O . MET A 1 83 ? -21.888 5.963 38.572 1.00 50.62 83 MET A O 1
ATOM 603 N N . VAL A 1 84 ? -22.544 5.487 36.477 1.00 44.59 84 VAL A N 1
ATOM 604 C CA . VAL A 1 84 ? -22.675 6.876 36.002 1.00 44.59 84 VAL A CA 1
ATOM 605 C C . VAL A 1 84 ? -23.903 6.947 35.094 1.00 44.59 84 VAL A C 1
ATOM 607 O O . VAL A 1 84 ? -23.856 6.683 33.900 1.00 44.59 84 VAL A O 1
ATOM 610 N N . LEU A 1 85 ? -25.026 7.220 35.759 1.00 42.88 85 LEU A N 1
ATOM 611 C CA . LEU A 1 85 ? -26.069 8.158 35.355 1.00 42.88 85 LEU A CA 1
ATOM 612 C C . LEU A 1 85 ? -26.638 8.031 33.929 1.00 42.88 85 LEU A C 1
ATOM 614 O O . LEU A 1 85 ? -26.266 8.760 33.014 1.00 42.88 85 LEU A O 1
ATOM 618 N N . VAL A 1 86 ? -27.671 7.198 33.791 1.00 44.38 86 VAL A N 1
ATOM 619 C CA . VAL A 1 86 ? -28.671 7.329 32.721 1.00 44.38 86 VAL A CA 1
ATOM 620 C C . VAL A 1 86 ? -29.633 8.458 33.116 1.00 44.38 86 VAL A C 1
ATOM 622 O O . VAL A 1 86 ? -30.749 8.212 33.563 1.00 44.38 86 VAL A O 1
ATOM 625 N N . ALA A 1 87 ? -29.173 9.706 33.030 1.00 42.88 87 ALA A N 1
ATOM 626 C CA . ALA A 1 87 ? -30.055 10.866 33.019 1.00 42.88 87 ALA A CA 1
ATOM 627 C C . ALA A 1 87 ? -30.329 11.231 31.559 1.00 42.88 87 ALA A C 1
ATOM 629 O O . ALA A 1 87 ? -29.425 11.668 30.850 1.00 42.88 87 ALA A O 1
ATOM 630 N N . GLN A 1 88 ? -31.567 10.980 31.129 1.00 42.19 88 GLN A N 1
ATOM 631 C CA . GLN A 1 88 ? -32.462 11.925 30.445 1.00 42.19 88 GLN A CA 1
ATOM 632 C C . GLN A 1 88 ? -33.318 11.220 29.381 1.00 42.19 88 GLN A C 1
ATOM 634 O O . GLN A 1 88 ? -32.998 11.213 28.195 1.00 42.19 88 GLN A O 1
ATOM 639 N N . LEU A 1 89 ? -34.447 10.652 29.817 1.00 42.06 89 LEU A N 1
ATOM 640 C CA . LEU A 1 89 ? -35.637 10.574 28.970 1.00 42.06 89 LEU A CA 1
ATOM 641 C C . LEU A 1 89 ? -36.433 11.870 29.180 1.00 42.06 89 LEU A C 1
ATOM 643 O O . LEU A 1 89 ? -36.752 12.172 30.332 1.00 42.06 89 LEU A O 1
ATOM 647 N N . PRO A 1 90 ? -36.801 12.624 28.136 1.00 58.62 90 PRO A N 1
ATOM 648 C CA . PRO A 1 90 ? -38.032 13.390 28.166 1.00 58.62 90 PRO A CA 1
ATOM 649 C C . PRO A 1 90 ? -39.208 12.523 27.688 1.00 58.62 90 PRO A C 1
ATOM 651 O O . PRO A 1 90 ? -39.025 11.609 26.884 1.00 58.62 90 PRO A O 1
ATOM 654 N N . ALA A 1 91 ? -40.360 12.817 28.294 1.00 51.41 91 ALA A N 1
ATOM 655 C CA . ALA A 1 91 ? -41.625 12.081 28.307 1.00 51.41 91 ALA A CA 1
ATOM 656 C C . ALA A 1 91 ? -42.206 11.701 26.938 1.00 51.41 91 ALA A C 1
ATOM 658 O O . ALA A 1 91 ? -42.011 12.469 25.970 1.00 51.41 91 ALA A O 1
#

Radius of gyration: 23.14 Å; chains: 1; bounding box: 55×32×62 Å

Foldseek 3Di:
DDAFDDDPPTPDDHDPVVLLVVLQVVQVVQAQPWHQDPPPRHTDFHWDQDPVGTDRDPVVVVVRVVPPPPDDDDDDDDDDDDDDDPDDDDD

Secondary structure (DSSP, 8-state):
-PPPP-STT--PPP-HHHHHHHHHHHHHHH-TT--B-TTT-PBPPP-EEETTEEE-SHHHHHHHHTTS--SS-------------------

Sequence (91 aa):
MKNGAIKSDSYDAINGSQLYAISDSVAKRLGGGAAVDVDDGTVTAPTYNLKNGSKNNVGLRSLYLMKTPCNGTKPKANTALLMVLVAQLPA

Organism: Escherichia coli (NCBI:txid562)